Protein AF-A0A127T812-F1 (afdb_monomer_lite)

Foldseek 3Di:
DDDPDDDDDDDPDLVPDDAEEDEAEDDDPVSVVVVVCCVPVHPHHHDYYD

pLDDT: mean 94.04, std 3.88, range [79.62, 98.0]

Sequence (50 aa):
MFPSQLPKPRHPAAAAIPSLRWAIIGPGWIAERFVK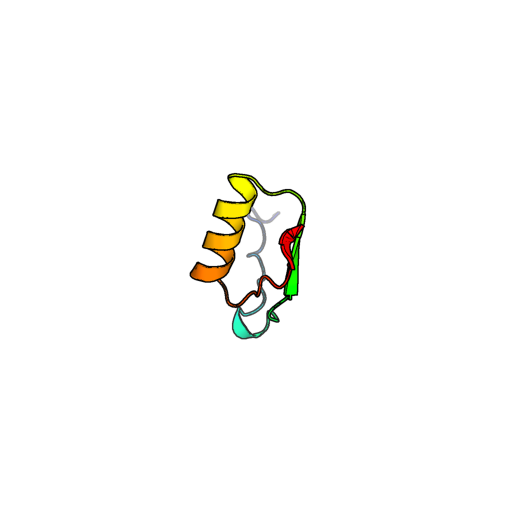SLKELSRQRVVAVS

Secondary structure (DSSP, 8-state):
---SSPPPPP---GGGS---EEEE-S-SHHHHHHHHHHHHH-S-EEEEE-

Structure (mmCIF, N/CA/C/O backbone):
data_AF-A0A127T812-F1
#
_entry.id   AF-A0A127T812-F1
#
loop_
_atom_site.group_PDB
_atom_site.id
_atom_site.type_symbol
_atom_site.label_atom_id
_atom_site.label_alt_id
_atom_site.label_comp_id
_atom_site.label_asym_id
_atom_site.label_entity_id
_atom_site.label_seq_id
_atom_site.pdbx_PDB_ins_code
_atom_site.Cartn_x
_atom_site.Cartn_y
_atom_site.Cartn_z
_atom_site.occupancy
_atom_site.B_iso_or_equiv
_atom_site.auth_seq_id
_atom_site.auth_comp_id
_atom_site.auth_asym_id
_atom_site.auth_atom_id
_atom_site.pdbx_PDB_model_num
ATOM 1 N N . MET A 1 1 ? -32.289 20.432 17.883 1.00 79.62 1 MET A N 1
ATOM 2 C CA . MET A 1 1 ? -30.843 20.419 18.198 1.00 79.62 1 MET A CA 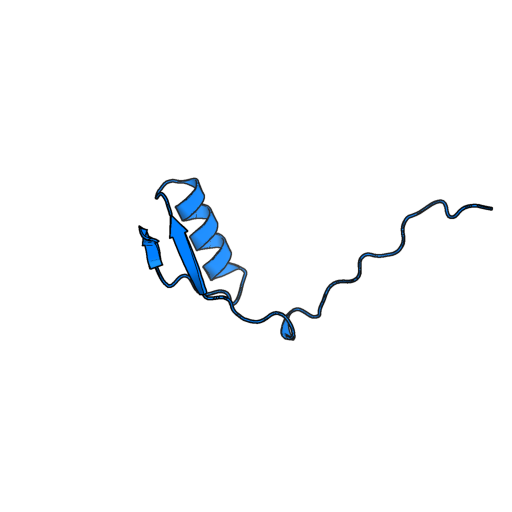1
ATOM 3 C C . MET A 1 1 ? -30.128 19.675 17.083 1.00 79.62 1 MET A C 1
ATOM 5 O O . MET A 1 1 ? -30.560 18.577 16.760 1.00 79.62 1 MET A O 1
ATOM 9 N N . PHE A 1 2 ? -29.109 20.272 16.466 1.00 85.88 2 PHE A N 1
ATOM 10 C CA . PHE A 1 2 ? -28.288 19.590 15.459 1.00 85.88 2 PHE A CA 1
ATOM 11 C C . PHE A 1 2 ? -27.164 18.806 16.158 1.00 85.88 2 PHE A C 1
ATOM 13 O O . PHE A 1 2 ? -26.652 19.295 17.168 1.00 85.88 2 PHE A O 1
ATOM 20 N N . PRO A 1 3 ? -26.780 17.611 15.674 1.00 85.62 3 PRO A N 1
ATOM 21 C CA . PRO A 1 3 ? -25.657 16.877 16.243 1.00 85.62 3 PRO A CA 1
ATOM 22 C C . PRO A 1 3 ? -24.365 17.698 16.136 1.00 85.62 3 PRO A C 1
ATOM 24 O O . PRO A 1 3 ? -24.055 18.254 15.085 1.00 85.62 3 PRO A O 1
ATOM 27 N N . SER A 1 4 ? -23.609 17.760 17.233 1.00 94.19 4 SER A N 1
ATOM 28 C CA . SER A 1 4 ? -22.332 18.483 17.325 1.00 94.19 4 SER A CA 1
ATOM 29 C C . SER A 1 4 ? -21.159 17.729 16.693 1.00 94.19 4 SER A C 1
ATOM 31 O O . SER A 1 4 ? -20.046 18.250 16.647 1.00 94.19 4 SER A O 1
ATOM 33 N N . GLN A 1 5 ? -21.384 16.493 16.239 1.00 93.81 5 GLN A N 1
ATOM 34 C CA . GLN A 1 5 ? -20.358 15.615 15.690 1.00 93.81 5 GLN A CA 1
ATOM 35 C C . GLN A 1 5 ? -20.895 14.795 14.520 1.00 93.81 5 GLN A C 1
ATOM 37 O O . GLN A 1 5 ? -22.081 14.467 14.445 1.00 93.81 5 GLN A O 1
ATOM 42 N N . LEU A 1 6 ? -19.982 14.445 13.617 1.00 92.38 6 LEU A N 1
ATOM 43 C CA . LEU A 1 6 ? -20.274 13.568 12.495 1.00 92.38 6 LEU A CA 1
ATOM 44 C C . LEU A 1 6 ? -20.474 12.117 12.967 1.00 92.38 6 LEU A C 1
ATOM 46 O O . LEU A 1 6 ? -19.886 11.701 13.971 1.00 92.38 6 LEU A O 1
ATOM 50 N N . PRO A 1 7 ? -21.261 11.316 12.229 1.00 92.31 7 PRO A N 1
ATOM 51 C CA . PRO A 1 7 ? -21.356 9.884 12.469 1.00 92.31 7 PRO A CA 1
ATOM 52 C C . PRO A 1 7 ? -19.985 9.209 12.393 1.00 92.31 7 PRO A C 1
ATOM 54 O O . PRO A 1 7 ? -19.119 9.608 11.611 1.00 92.31 7 PRO A O 1
ATOM 57 N N . LYS A 1 8 ? -19.809 8.128 13.159 1.00 93.06 8 LYS A N 1
ATOM 58 C CA . LYS A 1 8 ? -18.601 7.304 13.056 1.00 93.06 8 LYS A CA 1
ATOM 59 C C . LYS A 1 8 ? -18.447 6.768 11.622 1.00 93.06 8 LYS A C 1
ATOM 61 O O . LYS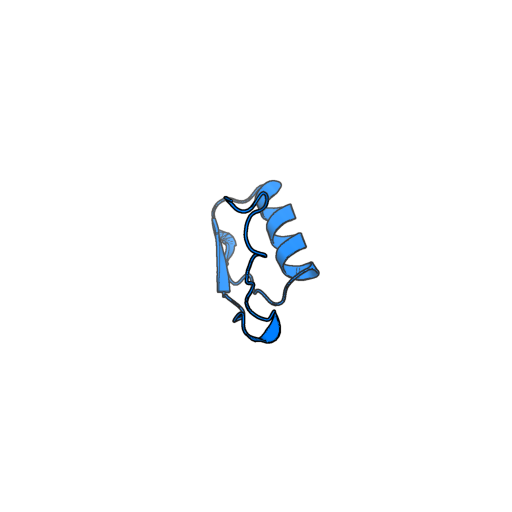 A 1 8 ? -19.419 6.228 11.080 1.00 93.06 8 LYS A O 1
ATOM 66 N N . PRO A 1 9 ? -17.248 6.864 11.019 1.00 92.69 9 PRO A N 1
ATOM 67 C CA . PRO A 1 9 ? -16.971 6.243 9.733 1.00 92.69 9 PRO A CA 1
ATOM 68 C C . PRO A 1 9 ? -17.253 4.741 9.775 1.00 92.69 9 PRO A C 1
ATOM 70 O O . PRO A 1 9 ? -16.944 4.055 10.751 1.00 92.69 9 PRO A O 1
ATOM 73 N N . ARG A 1 10 ? -17.843 4.225 8.699 1.00 92.12 10 ARG A N 1
ATOM 74 C CA . ARG A 1 10 ? -18.072 2.790 8.523 1.00 92.12 10 ARG A CA 1
ATOM 75 C C . ARG A 1 10 ? -16.998 2.254 7.592 1.00 92.12 10 ARG A C 1
ATOM 77 O O . ARG A 1 10 ? -16.942 2.653 6.432 1.00 92.12 10 ARG A O 1
ATOM 84 N N . HIS A 1 11 ? -16.167 1.354 8.102 1.00 89.75 11 HIS A N 1
ATOM 85 C CA . HIS A 1 11 ? -15.144 0.671 7.319 1.00 89.75 11 HIS A CA 1
ATOM 86 C C . HIS A 1 11 ? -15.549 -0.787 7.094 1.00 89.75 11 HIS A C 1
ATOM 88 O O . HIS A 1 11 ? -16.063 -1.418 8.022 1.00 89.75 11 HIS A O 1
ATOM 94 N N . PRO A 1 12 ? -15.315 -1.351 5.898 1.00 90.62 12 PRO A N 1
ATOM 95 C CA . PRO A 1 12 ? -15.416 -2.789 5.714 1.00 90.62 12 PRO A CA 1
ATOM 96 C C . PRO A 1 12 ? -14.432 -3.511 6.639 1.00 90.62 12 PRO A C 1
ATOM 98 O O . PRO A 1 12 ? -13.329 -3.020 6.891 1.00 90.62 12 PRO A O 1
ATOM 101 N N . ALA A 1 13 ? -14.803 -4.702 7.109 1.00 90.19 13 ALA A N 1
ATOM 102 C CA . ALA A 1 13 ? -13.862 -5.567 7.811 1.00 90.19 13 ALA A CA 1
ATOM 103 C C . ALA A 1 13 ? -12.650 -5.850 6.909 1.00 90.19 13 ALA A C 1
ATOM 105 O O . ALA A 1 13 ? -12.817 -6.152 5.727 1.00 90.19 13 ALA A O 1
ATOM 106 N N . ALA A 1 14 ? -11.431 -5.810 7.455 1.00 86.75 14 ALA A N 1
ATOM 107 C CA . ALA A 1 14 ? -10.207 -6.030 6.675 1.00 86.75 14 ALA A CA 1
ATOM 108 C C . ALA A 1 14 ? -10.230 -7.364 5.898 1.00 86.75 14 ALA A C 1
ATOM 110 O O . ALA A 1 14 ? -9.785 -7.437 4.751 1.00 86.75 14 ALA A O 1
ATOM 111 N N . ALA A 1 15 ? -10.829 -8.404 6.491 1.00 89.12 15 ALA A N 1
ATOM 112 C CA . ALA A 1 15 ? -11.015 -9.713 5.868 1.00 89.12 15 ALA A CA 1
ATOM 113 C C . ALA A 1 15 ? -11.939 -9.691 4.633 1.00 89.12 15 ALA A C 1
ATOM 115 O O . ALA A 1 15 ? -11.777 -10.533 3.749 1.00 89.12 15 ALA A O 1
ATOM 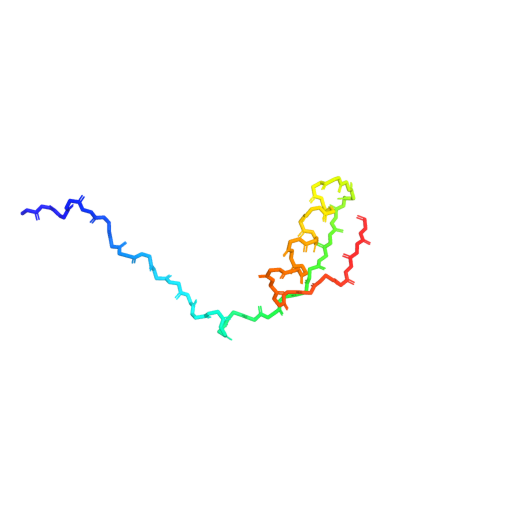116 N N . ALA A 1 16 ? -12.846 -8.717 4.530 1.00 93.25 16 ALA A N 1
ATOM 117 C CA . ALA A 1 16 ? -13.746 -8.545 3.390 1.00 93.25 16 ALA A CA 1
ATOM 118 C C . ALA A 1 16 ? -13.105 -7.788 2.209 1.00 93.25 16 ALA A C 1
ATOM 120 O O . ALA A 1 16 ? -13.645 -7.816 1.108 1.00 93.25 16 ALA A O 1
ATOM 121 N N . ILE A 1 17 ? -11.953 -7.127 2.402 1.00 91.81 17 ILE A N 1
ATOM 122 C CA . ILE A 1 17 ? -11.271 -6.366 1.339 1.00 91.81 17 ILE A CA 1
ATOM 123 C C . ILE A 1 17 ? -10.435 -7.308 0.461 1.00 91.81 17 ILE A C 1
ATOM 125 O O . ILE A 1 17 ? -9.401 -7.779 0.942 1.00 91.81 17 ILE A O 1
ATOM 129 N N . PRO A 1 18 ? -10.784 -7.578 -0.807 1.00 93.88 18 PRO A N 1
ATOM 130 C CA . PRO A 1 18 ? -10.011 -8.497 -1.639 1.00 93.88 18 PRO A CA 1
ATOM 131 C C . PRO A 1 18 ? -8.560 -8.028 -1.836 1.00 93.88 18 PRO A C 1
ATOM 133 O O . PRO A 1 18 ? -8.238 -6.838 -1.772 1.00 93.88 18 PRO A O 1
ATOM 136 N N . SER A 1 19 ? -7.665 -8.986 -2.087 1.00 95.50 19 SER A N 1
ATOM 137 C CA . SER A 1 19 ? -6.302 -8.674 -2.518 1.00 95.50 19 SER A CA 1
ATOM 138 C C . SER A 1 19 ? -6.328 -8.282 -3.994 1.00 95.50 19 SER A C 1
ATOM 140 O O . SER A 1 19 ? -6.697 -9.086 -4.850 1.00 95.50 19 SER A O 1
ATOM 142 N N . LEU A 1 20 ? -5.971 -7.035 -4.284 1.00 95.50 20 LEU A N 1
ATOM 143 C CA . LEU A 1 20 ? -5.856 -6.512 -5.636 1.00 95.50 20 LEU A CA 1
ATOM 144 C C . LEU A 1 20 ? -4.469 -6.813 -6.208 1.00 95.50 20 LEU A C 1
ATOM 146 O O . LEU A 1 20 ? -3.487 -7.008 -5.481 1.00 95.50 20 LEU A O 1
ATOM 150 N N . ARG A 1 21 ? -4.405 -6.811 -7.540 1.00 97.12 21 ARG A N 1
ATOM 151 C CA . ARG A 1 21 ? -3.181 -6.970 -8.326 1.00 97.12 21 ARG A CA 1
ATOM 152 C C . ARG A 1 21 ? -2.799 -5.617 -8.922 1.00 97.12 21 ARG A C 1
ATOM 154 O O . ARG A 1 21 ? -3.505 -5.111 -9.786 1.00 97.12 21 ARG A O 1
ATOM 161 N N . TRP A 1 22 ? -1.709 -5.045 -8.433 1.00 97.19 22 TRP A N 1
ATOM 162 C CA . TRP A 1 22 ? -1.243 -3.700 -8.750 1.00 97.19 22 TRP A CA 1
ATOM 163 C C . TRP A 1 22 ? -0.172 -3.724 -9.839 1.00 97.19 22 TRP A C 1
ATOM 165 O O . TRP A 1 22 ? 0.763 -4.528 -9.777 1.00 97.19 22 TRP A O 1
ATOM 175 N N . ALA A 1 23 ? -0.293 -2.801 -10.789 1.00 97.00 23 ALA A N 1
ATOM 176 C CA . ALA A 1 23 ? 0.788 -2.399 -11.677 1.00 97.00 23 ALA A CA 1
ATOM 177 C C . ALA A 1 23 ? 1.347 -1.052 -11.200 1.00 97.00 23 ALA A C 1
ATOM 179 O O . ALA A 1 23 ? 0.578 -0.168 -10.821 1.00 97.00 23 ALA A O 1
ATOM 180 N N . ILE A 1 24 ? 2.671 -0.910 -11.203 1.00 96.88 24 ILE A N 1
ATOM 181 C CA . ILE A 1 24 ? 3.360 0.341 -10.870 1.00 96.88 24 ILE A CA 1
ATOM 182 C C . ILE A 1 24 ? 3.883 0.963 -12.160 1.00 96.88 24 ILE A C 1
ATOM 184 O O . ILE A 1 24 ? 4.644 0.317 -12.875 1.00 96.88 24 ILE A O 1
ATOM 188 N N . ILE A 1 25 ? 3.479 2.203 -12.436 1.00 96.69 25 ILE A N 1
ATOM 189 C CA . ILE A 1 25 ? 3.909 2.963 -13.612 1.00 96.69 25 ILE A CA 1
ATOM 190 C C . ILE A 1 25 ? 4.794 4.114 -13.145 1.00 96.69 25 ILE A C 1
ATOM 192 O O . ILE A 1 25 ? 4.352 4.926 -12.331 1.00 96.69 25 ILE A O 1
ATOM 196 N N . GLY A 1 26 ? 6.016 4.190 -13.669 1.00 93.94 26 GLY A N 1
ATOM 197 C CA . GLY A 1 26 ? 6.975 5.227 -13.297 1.00 93.94 26 GLY A CA 1
ATOM 198 C C . GLY A 1 26 ? 7.752 4.856 -12.028 1.00 93.94 26 GLY A C 1
ATOM 199 O O . GLY A 1 26 ? 7.257 5.051 -10.913 1.00 93.94 26 GLY A O 1
ATOM 200 N N . PRO A 1 27 ? 8.980 4.325 -12.160 1.00 90.75 27 PRO A N 1
ATOM 201 C CA . PRO A 1 27 ? 9.827 4.050 -11.010 1.00 90.75 27 PRO A CA 1
ATOM 202 C C . PRO A 1 27 ? 10.344 5.347 -10.371 1.00 90.75 27 PRO A C 1
ATOM 204 O O . PRO A 1 27 ? 10.446 6.398 -10.999 1.00 90.75 27 PRO A O 1
ATOM 207 N N . GLY A 1 28 ? 10.691 5.262 -9.090 1.00 95.81 28 GLY A N 1
ATOM 208 C CA . GLY A 1 28 ? 11.206 6.378 -8.305 1.00 95.81 28 GLY A CA 1
ATOM 209 C C . GLY A 1 28 ? 11.040 6.124 -6.811 1.00 95.81 28 GLY A C 1
ATOM 210 O O . GLY A 1 28 ? 10.456 5.122 -6.395 1.00 95.81 28 GLY A O 1
ATOM 211 N N . TRP A 1 29 ? 11.521 7.051 -5.987 1.00 97.75 29 TRP A N 1
ATOM 212 C CA . TRP A 1 29 ? 11.538 6.867 -4.532 1.00 97.75 29 TRP A CA 1
ATOM 213 C C . TRP A 1 29 ? 10.129 6.710 -3.923 1.00 97.75 29 TRP A C 1
ATOM 215 O O . TRP A 1 29 ? 9.945 5.971 -2.954 1.00 97.75 29 TRP A O 1
ATOM 225 N N . ILE A 1 30 ? 9.115 7.363 -4.509 1.00 96.88 30 ILE A N 1
ATOM 226 C CA . ILE A 1 30 ? 7.710 7.226 -4.087 1.00 96.88 30 ILE A CA 1
ATOM 227 C C . ILE A 1 30 ? 7.212 5.816 -4.392 1.00 96.88 30 ILE A C 1
ATOM 229 O O . ILE A 1 30 ? 6.625 5.174 -3.523 1.00 96.88 30 ILE A O 1
ATOM 233 N N . ALA A 1 31 ? 7.474 5.326 -5.607 1.00 97.38 31 ALA A N 1
ATOM 234 C CA . ALA A 1 31 ? 7.085 3.987 -6.027 1.00 97.38 31 ALA A CA 1
ATOM 235 C C . ALA A 1 31 ? 7.735 2.924 -5.130 1.00 97.38 3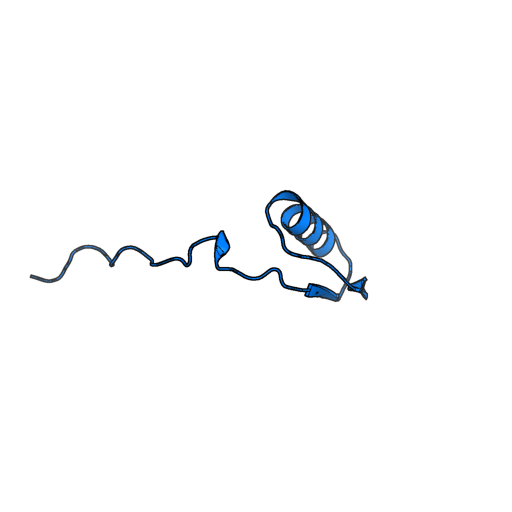1 ALA A C 1
ATOM 237 O O . ALA A 1 31 ? 7.055 2.009 -4.673 1.00 97.38 31 ALA A O 1
ATOM 238 N N . GLU A 1 32 ? 9.017 3.085 -4.793 1.00 96.94 32 GLU A N 1
ATOM 239 C CA . GLU A 1 32 ? 9.720 2.187 -3.875 1.00 96.94 32 GLU A CA 1
ATOM 240 C C . GLU A 1 32 ? 9.067 2.162 -2.487 1.00 96.94 32 GLU A C 1
ATOM 242 O O . GLU A 1 32 ? 8.729 1.093 -1.970 1.00 96.94 32 GLU A O 1
ATOM 247 N N . ARG A 1 33 ? 8.832 3.339 -1.889 1.00 98.00 33 ARG A N 1
ATOM 248 C CA . ARG A 1 33 ? 8.213 3.436 -0.562 1.00 98.00 33 ARG A CA 1
ATOM 249 C C . ARG A 1 33 ? 6.796 2.867 -0.564 1.00 98.00 33 ARG A C 1
ATOM 251 O O . ARG A 1 33 ? 6.443 2.132 0.356 1.00 98.00 33 ARG A O 1
ATOM 258 N N . PHE A 1 34 ? 6.015 3.168 -1.599 1.00 96.56 34 PHE A N 1
ATOM 259 C CA . PHE A 1 34 ? 4.664 2.646 -1.774 1.00 96.56 34 PHE A CA 1
ATOM 260 C C . PHE A 1 34 ? 4.667 1.119 -1.852 1.00 96.56 34 PHE A C 1
ATOM 262 O O . PHE A 1 34 ? 3.963 0.471 -1.082 1.00 96.56 34 PHE A O 1
ATOM 269 N N . VAL A 1 35 ? 5.494 0.533 -2.724 1.00 97.06 35 VAL A N 1
ATOM 270 C CA . VAL A 1 35 ? 5.596 -0.926 -2.881 1.00 97.06 35 VAL A CA 1
ATOM 271 C C . VAL A 1 35 ? 6.041 -1.585 -1.577 1.00 97.06 35 VAL A C 1
ATOM 273 O O . VAL A 1 35 ? 5.491 -2.623 -1.205 1.00 97.06 35 VAL A O 1
ATOM 276 N N . LYS A 1 36 ? 6.988 -0.979 -0.851 1.00 97.81 36 LYS A N 1
ATOM 277 C CA . LYS A 1 36 ? 7.424 -1.469 0.460 1.00 97.81 36 LYS A CA 1
ATOM 278 C C . LYS A 1 36 ? 6.266 -1.499 1.460 1.00 97.81 36 LYS A C 1
ATOM 280 O O . LYS A 1 36 ? 5.956 -2.562 1.992 1.00 97.81 36 LYS A O 1
ATOM 285 N N . SER A 1 37 ? 5.575 -0.375 1.653 1.00 97.88 37 SER A N 1
ATOM 286 C CA . SER A 1 37 ? 4.421 -0.292 2.557 1.00 97.88 37 SER A CA 1
ATOM 287 C C . SER A 1 37 ? 3.298 -1.241 2.148 1.00 97.88 37 SER A C 1
ATOM 289 O O . SER A 1 37 ? 2.695 -1.883 3.003 1.00 97.88 37 SER A O 1
ATOM 291 N N . LEU A 1 38 ? 3.041 -1.385 0.847 1.00 95.88 38 LEU A N 1
ATOM 292 C CA . LEU A 1 38 ? 2.019 -2.286 0.331 1.00 95.88 38 LEU A CA 1
ATOM 293 C C . LEU A 1 38 ? 2.339 -3.750 0.668 1.00 95.88 38 LEU A C 1
ATOM 295 O O . LEU A 1 38 ? 1.438 -4.486 1.065 1.00 95.88 38 LEU A O 1
ATOM 299 N N . LYS A 1 39 ? 3.609 -4.160 0.553 1.00 95.81 39 LYS A N 1
ATOM 300 C CA . LYS A 1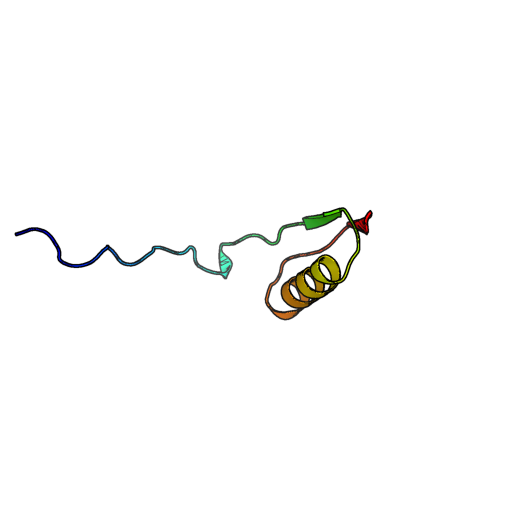 39 ? 4.067 -5.521 0.879 1.00 95.81 39 LYS A CA 1
ATOM 301 C C . LYS A 1 39 ? 4.115 -5.798 2.384 1.00 95.81 39 LYS A C 1
ATOM 303 O O . LYS A 1 39 ? 3.861 -6.928 2.782 1.00 95.81 39 LYS A O 1
ATOM 308 N N . GLU A 1 40 ? 4.461 -4.803 3.198 1.00 97.62 40 GLU A N 1
ATOM 309 C CA . GLU A 1 40 ? 4.653 -4.967 4.648 1.00 97.62 40 GLU A CA 1
ATOM 310 C C . GLU A 1 40 ? 3.354 -4.812 5.450 1.00 97.62 40 GLU A C 1
ATOM 312 O O . GLU A 1 40 ? 3.173 -5.478 6.465 1.00 97.62 40 GLU A O 1
ATOM 317 N N . LEU A 1 41 ? 2.443 -3.942 5.006 1.00 96.19 41 LEU A N 1
ATOM 318 C CA . LEU A 1 41 ? 1.274 -3.519 5.789 1.00 96.19 41 LEU A CA 1
ATOM 319 C C . LEU A 1 41 ? -0.052 -4.013 5.211 1.00 96.19 41 LEU A C 1
ATOM 321 O O . LEU A 1 41 ? -1.124 -3.647 5.693 1.00 96.19 41 LEU A O 1
ATOM 325 N N . SER A 1 42 ? -0.013 -4.815 4.148 1.00 94.00 42 SER A N 1
ATOM 326 C CA . SER A 1 42 ? -1.225 -5.300 3.506 1.00 94.00 42 SER A CA 1
ATOM 327 C C . SER A 1 42 ? -1.036 -6.664 2.854 1.00 94.00 42 SER A C 1
ATOM 329 O O . SER A 1 42 ? 0.071 -7.144 2.640 1.00 94.00 42 SER A O 1
ATOM 331 N N . ARG A 1 43 ? -2.161 -7.275 2.476 1.00 95.00 43 ARG A N 1
ATOM 332 C CA . ARG A 1 43 ? -2.194 -8.507 1.678 1.00 95.00 43 ARG A CA 1
ATOM 333 C C . ARG A 1 43 ? -2.252 -8.264 0.168 1.00 95.00 43 ARG A C 1
ATOM 335 O O . ARG A 1 43 ? -2.534 -9.201 -0.578 1.00 95.00 43 ARG A O 1
ATOM 342 N N . GLN A 1 44 ? -2.087 -7.021 -0.277 1.00 96.12 44 GLN A N 1
ATOM 343 C CA . GLN A 1 44 ? -2.156 -6.624 -1.685 1.00 96.12 44 GLN A CA 1
ATOM 344 C C . GLN A 1 44 ? -0.940 -7.160 -2.458 1.00 96.12 44 GLN A C 1
ATOM 346 O O . GLN A 1 44 ? 0.100 -7.462 -1.870 1.00 96.12 44 GLN A O 1
ATOM 351 N N . ARG A 1 45 ? -1.056 -7.311 -3.782 1.00 97.06 45 ARG A N 1
ATOM 352 C CA . ARG A 1 45 ? 0.005 -7.898 -4.615 1.00 97.06 45 ARG A CA 1
ATOM 353 C C . ARG A 1 45 ? 0.439 -6.938 -5.709 1.00 97.06 45 ARG A C 1
ATOM 355 O O . ARG A 1 45 ? -0.389 -6.511 -6.501 1.00 97.06 45 ARG A O 1
ATOM 362 N N . VAL A 1 46 ? 1.735 -6.657 -5.796 1.00 96.75 46 VAL A N 1
ATOM 363 C CA . VAL A 1 46 ? 2.336 -5.997 -6.965 1.00 96.75 46 VAL A CA 1
ATOM 364 C C . VAL A 1 46 ? 2.695 -7.075 -7.977 1.00 96.75 46 VAL A C 1
ATOM 366 O O . VAL A 1 46 ? 3.407 -8.014 -7.628 1.00 96.75 46 VAL A O 1
ATOM 369 N N . VAL A 1 47 ? 2.166 -6.970 -9.195 1.00 97.75 47 VAL A N 1
ATOM 370 C CA . VAL A 1 47 ? 2.319 -7.996 -10.243 1.00 97.75 47 VAL A CA 1
ATOM 371 C C . VAL A 1 47 ? 3.047 -7.495 -11.487 1.00 97.75 47 VAL A C 1
ATOM 373 O O . VAL A 1 47 ? 3.487 -8.313 -12.287 1.00 97.75 47 VAL A O 1
ATOM 376 N N . ALA A 1 48 ? 3.181 -6.179 -11.655 1.00 97.25 48 ALA A N 1
ATOM 377 C CA . ALA A 1 48 ? 3.872 -5.573 -12.788 1.00 97.25 48 ALA A CA 1
ATOM 378 C C . ALA A 1 48 ? 4.512 -4.236 -12.396 1.00 97.25 48 ALA A C 1
ATOM 380 O O . ALA A 1 48 ? 4.010 -3.532 -11.514 1.00 97.25 48 ALA A O 1
ATOM 381 N N . VAL A 1 49 ? 5.603 -3.892 -13.079 1.00 95.00 49 VAL A N 1
ATOM 382 C CA . VAL A 1 49 ? 6.300 -2.605 -12.983 1.00 95.00 49 VAL A CA 1
ATOM 383 C C . VAL A 1 49 ? 6.749 -2.215 -14.392 1.00 95.00 49 VAL A C 1
ATOM 385 O O . VAL A 1 49 ? 7.279 -3.074 -15.099 1.00 95.00 49 VAL A O 1
ATOM 388 N N . SER A 1 50 ? 6.532 -0.960 -14.791 1.00 88.12 50 SER A N 1
ATOM 389 C CA . SER A 1 50 ? 6.996 -0.391 -16.067 1.00 88.12 50 SER A CA 1
ATOM 390 C C . SER A 1 50 ? 7.542 1.018 -15.900 1.00 88.12 50 SER A C 1
ATOM 392 O O . SER A 1 50 ? 6.872 1.813 -15.192 1.00 88.12 50 SER A O 1
#

Radius of gyration: 16.79 Å; chains: 1; bounding box: 42×30×34 Å